Protein AF-X1V794-F1 (afdb_monomer_lite)

Radius of gyration: 17.63 Å; chains: 1; bounding box: 38×25×50 Å

Organism: NCBI:txid412755

Secondary structure (DSSP, 8-state):
--SSTTEEEEEEEEEEPPPS-GGG--EEEEEETTB-BTTB-SEEEEGGG-BTTB-EEEEEEESS-EEEEEE-SS--SS--EEEEEEEEE--HHHHHHHT--S-HHHHHHHHTT--

Sequence (115 aa):
PRKYPEQFVVLEKISCEHSAEVEHNVRFTIWRDEDGSPASPFITLHTHAMHLDYDIPCFIPAMREIGLRLEADTEQTNYCCRYTFTTYRMTNILRARWFGEGPAELIKKVKGGIA

Structure (mmCIF, N/CA/C/O backbone):
data_AF-X1V794-F1
#
_entry.id   AF-X1V794-F1
#
loop_
_atom_site.group_PDB
_atom_site.id
_atom_site.type_symbol
_atom_site.label_atom_id
_atom_site.label_alt_id
_atom_site.label_comp_id
_atom_site.label_asym_id
_atom_site.label_entity_id
_atom_site.label_seq_id
_atom_site.pdbx_PDB_ins_code
_atom_site.Cartn_x
_atom_site.Cartn_y
_atom_site.Cartn_z
_atom_site.occupancy
_atom_site.B_iso_or_equiv
_atom_site.auth_seq_id
_atom_site.auth_comp_id
_atom_site.auth_asym_id
_atom_site.auth_atom_id
_atom_site.pdbx_PDB_model_num
ATOM 1 N N . PRO A 1 1 ? -12.247 10.070 -3.148 1.00 52.19 1 PRO A N 1
ATOM 2 C CA . PRO A 1 1 ? -12.480 11.046 -2.051 1.00 52.19 1 PRO A CA 1
ATOM 3 C C . PRO A 1 1 ? -13.000 10.343 -0.787 1.00 52.19 1 PRO A C 1
ATOM 5 O O . PRO A 1 1 ? -13.816 9.433 -0.914 1.00 52.19 1 PRO A O 1
ATOM 8 N N . ARG A 1 2 ? -12.526 10.730 0.409 1.00 58.44 2 ARG A N 1
ATOM 9 C CA . ARG A 1 2 ? -13.035 10.174 1.676 1.00 58.44 2 ARG A CA 1
ATOM 10 C C . ARG A 1 2 ? -14.485 10.597 1.872 1.00 58.44 2 ARG A C 1
ATOM 12 O O . ARG A 1 2 ? -14.801 11.778 1.779 1.00 58.44 2 ARG A O 1
ATOM 19 N N . LYS A 1 3 ? -15.355 9.624 2.121 1.00 61.75 3 LYS A N 1
ATOM 20 C CA . LYS A 1 3 ? -16.793 9.823 2.315 1.00 61.75 3 LYS A CA 1
ATOM 21 C C . LYS A 1 3 ? -17.149 10.039 3.789 1.00 61.75 3 LYS A C 1
ATOM 23 O O . LYS A 1 3 ? -18.163 10.666 4.070 1.00 61.75 3 LYS A O 1
ATOM 28 N N . TYR A 1 4 ? -16.316 9.556 4.717 1.00 67.19 4 TYR A N 1
ATOM 29 C CA . TYR A 1 4 ? -16.513 9.713 6.161 1.00 67.19 4 TYR A CA 1
ATOM 30 C C . TYR A 1 4 ? -15.193 10.054 6.878 1.00 67.19 4 TYR A C 1
ATOM 32 O O . TYR A 1 4 ? -14.136 9.624 6.411 1.00 67.19 4 TYR A O 1
ATOM 40 N N . PRO A 1 5 ? -15.236 10.769 8.023 1.00 69.94 5 PRO A N 1
ATOM 41 C CA . PRO A 1 5 ? -14.046 11.066 8.834 1.00 69.94 5 PRO A CA 1
ATOM 42 C C . PRO A 1 5 ? -13.335 9.801 9.332 1.00 69.94 5 PRO A C 1
ATOM 44 O O . PRO A 1 5 ? -12.117 9.760 9.444 1.00 69.94 5 PRO A O 1
ATOM 47 N N . GLU A 1 6 ? -14.106 8.742 9.581 1.00 81.69 6 GLU A N 1
ATOM 48 C CA . GLU A 1 6 ? -13.639 7.445 10.073 1.00 81.69 6 GLU A CA 1
ATOM 49 C C . GLU A 1 6 ? -13.197 6.518 8.929 1.00 81.69 6 GLU A C 1
ATOM 51 O O . GLU A 1 6 ? -13.575 5.348 8.899 1.00 81.69 6 GLU A O 1
ATOM 56 N N . GLN A 1 7 ? -12.463 7.019 7.936 1.00 90.06 7 GLN A N 1
ATOM 57 C CA . GLN A 1 7 ? -11.958 6.198 6.831 1.00 90.06 7 GLN A CA 1
ATOM 58 C C . GLN A 1 7 ? -10.445 6.280 6.701 1.00 90.06 7 GLN A C 1
ATOM 60 O O . GLN A 1 7 ? -9.844 7.336 6.892 1.00 90.06 7 GLN A O 1
ATOM 65 N N . PHE A 1 8 ? -9.861 5.156 6.305 1.00 91.31 8 PHE A N 1
ATOM 66 C CA . PHE A 1 8 ? -8.445 5.020 5.994 1.00 91.31 8 PHE A CA 1
ATOM 67 C C . PHE A 1 8 ? -8.287 4.345 4.630 1.00 91.31 8 PHE A C 1
ATOM 69 O O . PHE A 1 8 ? -9.210 3.691 4.133 1.00 91.31 8 PHE A O 1
ATOM 76 N N . VAL A 1 9 ? -7.141 4.559 3.994 1.00 93.31 9 VAL A N 1
ATOM 77 C CA . VAL A 1 9 ? -6.812 3.949 2.702 1.00 93.31 9 VAL A CA 1
ATOM 78 C C . VAL A 1 9 ? -5.906 2.749 2.934 1.00 93.31 9 VAL A C 1
ATOM 80 O O . VAL A 1 9 ? -5.103 2.748 3.862 1.00 93.31 9 VAL A O 1
ATOM 83 N N . VAL A 1 10 ? -6.050 1.720 2.110 1.00 95.38 10 VAL A N 1
ATOM 84 C CA . VAL A 1 10 ? -5.188 0.540 2.124 1.00 95.38 10 VAL A CA 1
ATOM 85 C C . VAL A 1 10 ? -4.673 0.310 0.716 1.00 95.38 10 VAL A C 1
ATOM 87 O O . VAL A 1 10 ? -5.473 0.252 -0.219 1.00 95.38 10 VAL A O 1
ATOM 90 N N . LEU A 1 11 ? -3.355 0.174 0.570 1.00 96.62 11 LEU A N 1
ATOM 91 C CA . LEU A 1 11 ? -2.769 -0.458 -0.608 1.00 96.62 11 LEU A CA 1
ATOM 92 C C . LEU A 1 11 ? -2.940 -1.968 -0.446 1.00 96.62 11 LEU A C 1
ATOM 94 O O . LEU A 1 11 ? -2.413 -2.557 0.501 1.00 96.62 11 LEU A O 1
ATOM 98 N N . GLU A 1 12 ? -3.719 -2.556 -1.346 1.00 96.75 12 GLU A N 1
ATOM 99 C CA . GLU A 1 12 ? -4.112 -3.965 -1.276 1.00 96.75 12 GLU A CA 1
ATOM 100 C C . GLU A 1 12 ? -3.302 -4.854 -2.198 1.00 96.75 12 GLU A C 1
ATOM 102 O O . GLU A 1 12 ? -3.170 -6.055 -1.964 1.00 96.75 12 GLU A O 1
ATOM 107 N N . LYS A 1 13 ? -2.852 -4.280 -3.311 1.00 95.75 13 LYS A N 1
ATOM 108 C CA . LYS A 1 13 ? -2.199 -5.019 -4.378 1.00 95.75 13 LYS A CA 1
ATOM 109 C C . LYS A 1 13 ? -1.216 -4.142 -5.112 1.00 95.75 13 LYS A C 1
ATOM 111 O O . LYS A 1 13 ? -1.501 -2.967 -5.359 1.00 95.75 13 LYS A O 1
ATOM 116 N N . ILE A 1 14 ? -0.116 -4.757 -5.518 1.00 94.88 14 ILE A N 1
ATOM 117 C CA . ILE A 1 14 ? 0.879 -4.151 -6.388 1.00 94.88 14 ILE A CA 1
ATOM 118 C C . ILE A 1 14 ? 1.452 -5.186 -7.359 1.00 94.88 14 ILE A C 1
ATOM 120 O O . ILE A 1 14 ? 1.760 -6.312 -6.976 1.00 94.88 14 ILE A O 1
ATOM 124 N N . SER A 1 15 ? 1.620 -4.795 -8.614 1.00 94.44 15 SER A N 1
ATOM 125 C CA . SER A 1 15 ? 2.393 -5.523 -9.616 1.00 94.44 15 SER A CA 1
ATOM 126 C C . SER A 1 15 ? 3.129 -4.532 -10.510 1.00 94.44 15 SER A C 1
ATOM 128 O O . SER A 1 15 ? 2.668 -3.416 -10.759 1.00 94.44 15 SER A O 1
ATOM 130 N N . CYS A 1 16 ? 4.301 -4.933 -10.978 1.00 92.56 16 CYS A N 1
ATOM 131 C CA . CYS A 1 16 ? 5.125 -4.148 -11.883 1.00 92.56 16 CYS A CA 1
ATOM 132 C C . CYS A 1 16 ? 5.601 -5.058 -13.008 1.00 92.56 16 CYS A C 1
ATOM 134 O O . CYS A 1 16 ? 5.681 -6.277 -12.826 1.00 92.56 16 CYS A O 1
ATOM 136 N N . GLU A 1 17 ? 5.899 -4.470 -14.161 1.00 89.56 17 GLU A N 1
ATOM 137 C CA . GLU A 1 17 ? 6.544 -5.203 -15.239 1.00 89.56 17 GLU A CA 1
ATOM 138 C C . GLU A 1 17 ? 7.877 -5.782 -14.789 1.00 89.56 17 GLU A C 1
ATOM 140 O O . GLU A 1 17 ? 8.654 -5.174 -14.048 1.00 89.56 17 GLU A O 1
ATOM 145 N N . HIS A 1 18 ? 8.148 -6.986 -15.266 1.00 81.38 18 HIS A N 1
ATOM 146 C CA . HIS A 1 18 ? 9.461 -7.562 -15.109 1.00 81.38 18 HIS A CA 1
ATOM 147 C C . HIS A 1 18 ? 10.419 -6.844 -16.063 1.00 81.38 18 HIS A C 1
ATOM 149 O O . HIS A 1 18 ? 10.221 -6.869 -17.278 1.00 81.38 18 HIS A O 1
ATOM 155 N N . SER A 1 19 ? 11.461 -6.212 -15.524 1.00 70.44 19 SER A N 1
ATOM 156 C CA . SER A 1 19 ? 12.588 -5.785 -16.355 1.00 70.44 19 SER A CA 1
ATOM 157 C C . SER A 1 19 ? 13.319 -7.030 -16.844 1.00 70.44 19 SER A C 1
ATOM 159 O O . SER A 1 19 ? 13.771 -7.821 -16.019 1.00 70.44 19 SER A O 1
ATOM 161 N N . ALA A 1 20 ? 13.471 -7.180 -18.162 1.00 66.19 20 ALA A N 1
ATOM 162 C CA . ALA A 1 20 ? 14.221 -8.287 -18.761 1.00 66.19 20 ALA A CA 1
ATOM 163 C C . ALA A 1 20 ? 15.696 -8.322 -18.314 1.00 66.19 20 ALA A C 1
ATOM 165 O O . ALA A 1 20 ? 16.335 -9.371 -18.366 1.00 66.19 20 ALA A O 1
ATOM 166 N N . GLU A 1 21 ? 16.227 -7.187 -17.851 1.00 70.38 21 GLU A N 1
ATOM 167 C CA . GLU A 1 21 ? 17.600 -7.054 -17.379 1.00 70.38 21 GLU A CA 1
ATOM 168 C C . GLU A 1 21 ? 17.624 -6.647 -15.901 1.00 70.38 21 GLU A C 1
ATOM 170 O O . GLU A 1 21 ? 17.043 -5.635 -15.496 1.00 70.38 21 GLU A O 1
ATOM 175 N N . VAL A 1 22 ? 18.322 -7.439 -15.079 1.00 67.06 22 VAL A N 1
ATOM 176 C CA . VAL A 1 22 ? 18.531 -7.168 -13.642 1.00 67.06 22 VAL A CA 1
ATOM 177 C C . VAL A 1 22 ? 19.258 -5.834 -13.433 1.00 67.06 22 VAL A C 1
ATOM 179 O O . VAL A 1 22 ? 19.014 -5.142 -12.444 1.00 67.06 22 VAL A O 1
ATOM 182 N N . GLU A 1 23 ? 20.129 -5.463 -14.374 1.00 71.81 23 GLU A N 1
ATOM 183 C CA . GLU A 1 23 ? 20.994 -4.281 -14.311 1.00 71.81 23 GLU A CA 1
ATOM 184 C C . GLU A 1 23 ? 20.216 -2.958 -14.298 1.00 71.81 23 GLU A C 1
ATOM 186 O O . GLU A 1 23 ? 20.671 -1.990 -13.696 1.00 71.81 23 GLU A O 1
ATOM 191 N N . HIS A 1 24 ? 18.995 -2.923 -14.842 1.00 76.75 24 HIS A N 1
ATOM 192 C CA . HIS A 1 24 ? 18.154 -1.722 -14.794 1.00 76.75 24 HIS A CA 1
ATOM 193 C C . HIS A 1 24 ? 17.730 -1.329 -13.371 1.00 76.75 24 HIS A C 1
ATOM 195 O O . HIS A 1 24 ? 17.338 -0.181 -13.141 1.00 76.75 24 HIS A O 1
ATOM 201 N N . ASN A 1 25 ? 17.801 -2.282 -12.427 1.00 84.19 25 ASN A N 1
ATOM 202 C CA . ASN A 1 25 ? 17.596 -2.081 -10.993 1.00 84.19 25 ASN A CA 1
ATOM 203 C C . ASN A 1 25 ? 16.357 -1.215 -10.683 1.00 84.19 25 ASN A C 1
ATOM 205 O O . ASN A 1 25 ? 16.395 -0.253 -9.914 1.00 84.19 25 ASN A O 1
ATOM 209 N N . VAL A 1 26 ? 15.235 -1.580 -11.303 1.00 89.50 26 VAL A N 1
ATOM 210 C CA . VAL A 1 26 ? 13.966 -0.877 -11.125 1.00 89.50 26 VAL A CA 1
ATOM 211 C C . VAL A 1 26 ? 13.392 -1.189 -9.738 1.00 89.50 26 VAL A C 1
ATOM 213 O O . VAL A 1 26 ? 13.185 -2.355 -9.369 1.00 89.50 26 VAL A O 1
ATOM 216 N N . ARG A 1 27 ? 13.121 -0.141 -8.962 1.00 91.12 27 ARG A N 1
ATOM 217 C CA . ARG A 1 27 ? 12.679 -0.193 -7.566 1.00 91.12 27 ARG A CA 1
ATOM 218 C C . ARG A 1 27 ? 11.327 0.474 -7.410 1.00 91.12 27 ARG A C 1
ATOM 220 O O . ARG A 1 27 ? 11.102 1.578 -7.898 1.00 91.12 27 ARG A O 1
ATOM 227 N N . PHE A 1 28 ? 10.456 -0.183 -6.659 1.00 92.19 28 PHE A N 1
ATOM 228 C CA . PHE A 1 28 ? 9.180 0.364 -6.243 1.00 92.19 28 PHE A CA 1
ATOM 229 C C . PHE A 1 28 ? 9.222 0.681 -4.751 1.00 92.19 28 PHE A C 1
ATOM 231 O O . PHE A 1 28 ? 9.335 -0.219 -3.919 1.00 92.19 28 PHE A O 1
ATOM 238 N N . THR A 1 29 ? 9.139 1.956 -4.399 1.00 95.00 29 THR A N 1
ATOM 239 C CA . THR A 1 29 ? 9.184 2.427 -3.016 1.00 95.00 29 THR A CA 1
ATOM 240 C C . THR A 1 29 ? 7.808 2.887 -2.555 1.00 95.00 29 THR A C 1
ATOM 242 O O . THR A 1 29 ? 7.030 3.486 -3.303 1.00 95.00 29 THR A O 1
ATOM 245 N N . ILE A 1 30 ? 7.491 2.562 -1.304 1.00 96.00 30 ILE A N 1
ATOM 246 C CA . ILE A 1 30 ? 6.216 2.881 -0.665 1.00 96.00 30 ILE A CA 1
ATOM 247 C C . ILE A 1 30 ? 6.519 3.573 0.660 1.00 96.00 30 ILE A C 1
ATOM 249 O O . ILE A 1 30 ? 7.363 3.117 1.434 1.00 96.00 30 ILE A O 1
ATOM 253 N N . TRP A 1 31 ? 5.805 4.658 0.935 1.00 96.38 31 TRP A N 1
ATOM 254 C CA . TRP A 1 31 ? 5.750 5.302 2.246 1.00 96.38 31 TRP A CA 1
ATOM 255 C C . TRP A 1 31 ? 4.298 5.620 2.589 1.00 96.38 31 TRP A C 1
ATOM 257 O O . TRP A 1 31 ? 3.424 5.630 1.715 1.00 96.38 31 TRP A O 1
ATOM 267 N N . ARG A 1 32 ? 4.017 5.848 3.868 1.00 94.56 32 ARG A N 1
ATOM 268 C CA . ARG A 1 32 ? 2.663 6.158 4.328 1.00 94.56 32 ARG A CA 1
ATOM 269 C C . ARG A 1 32 ? 2.703 7.128 5.490 1.00 94.56 32 ARG A C 1
ATOM 271 O O . ARG A 1 32 ? 3.542 6.979 6.364 1.00 94.56 32 ARG A O 1
ATOM 278 N N . ASP A 1 33 ? 1.752 8.049 5.546 1.00 92.38 33 ASP A N 1
ATOM 279 C CA . ASP A 1 33 ? 1.613 9.000 6.653 1.00 92.38 33 ASP A CA 1
ATOM 280 C C . ASP A 1 33 ? 2.968 9.608 7.095 1.00 92.38 33 ASP A C 1
ATOM 282 O O . ASP A 1 33 ? 3.636 10.259 6.299 1.00 92.38 33 ASP A O 1
ATOM 286 N N . GLU A 1 34 ? 3.374 9.383 8.349 1.00 91.69 34 GLU A N 1
ATOM 287 C CA . GLU A 1 34 ? 4.678 9.775 8.917 1.00 91.69 34 GLU A CA 1
ATOM 288 C C . GLU A 1 34 ? 5.677 8.594 8.979 1.00 91.69 34 GLU A C 1
ATOM 290 O O . GLU A 1 34 ? 6.793 8.729 9.477 1.00 91.69 34 GLU A O 1
ATOM 295 N N . ASP A 1 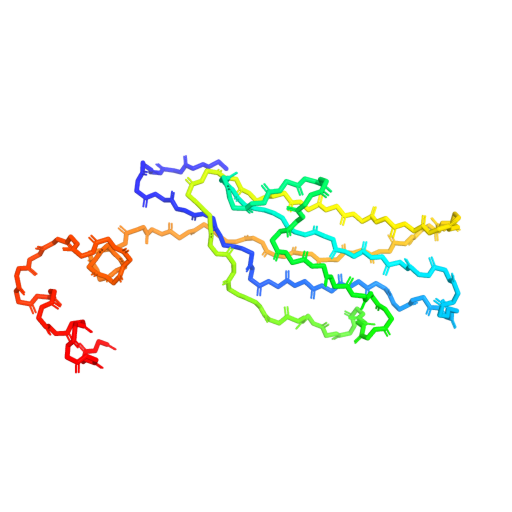35 ? 5.274 7.424 8.480 1.00 90.50 35 ASP A N 1
ATOM 296 C CA . ASP A 1 35 ? 6.047 6.183 8.426 1.00 90.50 35 ASP A CA 1
ATOM 297 C C . ASP A 1 35 ? 6.800 6.111 7.087 1.00 90.50 35 ASP A C 1
ATOM 299 O O . ASP A 1 35 ? 6.337 5.568 6.074 1.00 90.50 35 ASP A O 1
ATOM 303 N N . GLY A 1 36 ? 7.973 6.741 7.096 1.00 91.81 36 GLY A N 1
ATOM 304 C CA . GLY A 1 36 ? 8.875 6.842 5.958 1.00 91.81 36 GLY A CA 1
ATOM 305 C C . GLY A 1 36 ? 8.668 8.092 5.102 1.00 91.81 36 GLY A C 1
ATOM 306 O O . GLY A 1 36 ? 7.785 8.917 5.312 1.00 91.81 36 GLY A O 1
ATOM 307 N N . SER A 1 37 ? 9.540 8.249 4.114 1.00 91.94 37 SER A N 1
ATOM 308 C CA . SER A 1 37 ? 9.525 9.336 3.133 1.00 91.94 37 SER A CA 1
ATOM 309 C C . SER A 1 37 ? 10.103 8.836 1.808 1.00 91.94 37 SER A C 1
ATOM 311 O O . SER A 1 37 ? 10.715 7.768 1.789 1.00 91.94 37 SER A O 1
ATOM 313 N N . PRO A 1 38 ? 10.021 9.601 0.707 1.00 85.12 38 PRO A N 1
ATOM 314 C CA . PRO A 1 38 ? 10.692 9.214 -0.532 1.00 85.12 38 PRO A CA 1
ATOM 315 C C . PRO A 1 38 ? 12.204 8.965 -0.378 1.00 85.12 38 PRO A C 1
ATOM 317 O O . PRO A 1 38 ? 12.759 8.154 -1.106 1.00 85.12 38 PRO A O 1
ATOM 320 N N . ALA A 1 39 ? 12.870 9.639 0.569 1.00 88.25 39 ALA A N 1
ATOM 321 C CA . ALA A 1 39 ? 14.301 9.460 0.836 1.00 88.25 39 ALA A CA 1
ATOM 322 C C . ALA A 1 39 ? 14.611 8.302 1.805 1.00 88.25 39 ALA A C 1
ATOM 324 O O . ALA A 1 39 ? 15.737 7.818 1.850 1.00 88.25 39 ALA A O 1
ATOM 325 N N . SER A 1 40 ? 13.628 7.874 2.597 1.00 91.69 40 SER A N 1
ATOM 326 C CA . SER A 1 40 ? 13.743 6.794 3.581 1.00 91.69 40 SER A CA 1
ATOM 327 C C . SER A 1 40 ? 12.407 6.049 3.631 1.00 91.69 40 SER A C 1
ATOM 329 O O . SER A 1 40 ? 11.599 6.318 4.525 1.00 91.69 40 SER A O 1
ATOM 331 N N . PRO A 1 41 ? 12.111 5.206 2.628 1.00 93.75 41 PRO A N 1
ATOM 332 C CA . PRO A 1 41 ? 10.785 4.627 2.446 1.00 93.75 41 PRO A CA 1
ATOM 333 C C . PRO A 1 41 ? 10.464 3.584 3.518 1.00 93.75 41 PRO A C 1
ATOM 335 O O . PRO A 1 41 ? 11.362 2.975 4.097 1.00 93.75 41 PRO A O 1
ATOM 338 N N . PHE A 1 42 ? 9.171 3.349 3.745 1.00 94.12 42 PHE A N 1
ATOM 339 C CA . PHE A 1 42 ? 8.692 2.277 4.621 1.00 94.12 42 PHE A CA 1
ATOM 340 C C . PHE A 1 42 ? 9.087 0.901 4.074 1.00 94.12 42 PHE A C 1
ATOM 342 O O . PHE A 1 42 ? 9.535 0.026 4.812 1.00 94.12 42 PHE A O 1
ATOM 349 N N . ILE A 1 43 ? 8.936 0.714 2.761 1.00 93.88 43 ILE A N 1
ATOM 350 C CA . ILE A 1 43 ? 9.342 -0.507 2.069 1.00 93.88 43 ILE A CA 1
ATOM 351 C C . ILE A 1 43 ? 9.840 -0.185 0.659 1.00 93.88 43 ILE A C 1
ATOM 353 O O . ILE A 1 43 ? 9.295 0.679 -0.032 1.00 93.88 43 ILE A O 1
ATOM 357 N N . THR A 1 44 ? 10.860 -0.926 0.235 1.00 93.12 44 THR A N 1
ATOM 358 C CA . THR A 1 44 ? 11.393 -0.922 -1.129 1.00 93.12 44 THR A CA 1
ATOM 359 C C . THR A 1 44 ? 11.279 -2.328 -1.696 1.00 93.12 44 THR A C 1
ATOM 361 O O . THR A 1 44 ? 11.772 -3.282 -1.096 1.00 93.12 44 THR A O 1
ATOM 364 N N . LEU A 1 45 ? 10.639 -2.458 -2.854 1.00 90.25 45 LEU A N 1
ATOM 365 C CA . LEU A 1 45 ? 10.486 -3.708 -3.587 1.00 90.25 45 LEU A CA 1
ATOM 366 C C . LEU A 1 45 ? 11.335 -3.658 -4.857 1.00 90.25 45 LEU A C 1
ATOM 368 O O . LEU A 1 45 ? 11.240 -2.715 -5.642 1.00 90.25 45 LEU A O 1
ATOM 372 N N . HIS A 1 46 ? 12.150 -4.687 -5.077 1.00 88.75 46 HIS A N 1
ATOM 373 C CA . HIS A 1 46 ? 12.845 -4.866 -6.349 1.00 88.75 46 HIS A CA 1
ATOM 374 C C . HIS A 1 46 ? 11.894 -5.523 -7.347 1.00 88.75 46 HIS A C 1
ATOM 376 O O . HIS A 1 46 ? 11.434 -6.647 -7.137 1.00 88.75 46 HIS A O 1
ATOM 382 N N . THR A 1 47 ? 11.613 -4.824 -8.442 1.00 86.75 47 THR A N 1
ATOM 383 C CA . THR A 1 47 ? 10.588 -5.242 -9.413 1.00 86.75 47 THR A CA 1
ATOM 384 C C . THR A 1 47 ? 10.988 -6.467 -10.235 1.00 86.75 47 THR A C 1
ATOM 386 O O . THR A 1 47 ?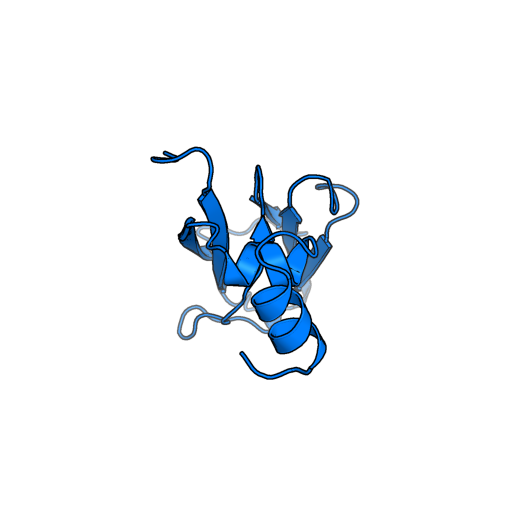 10.123 -7.124 -10.798 1.00 86.75 47 THR A O 1
ATOM 389 N N . HIS A 1 48 ? 12.269 -6.853 -10.242 1.00 81.81 48 HIS A N 1
ATOM 390 C CA . HIS A 1 48 ? 12.740 -8.064 -10.921 1.00 81.81 48 HIS A CA 1
ATOM 391 C C . HIS A 1 48 ? 12.008 -9.339 -10.455 1.00 81.81 48 HIS A C 1
ATOM 393 O O . HIS A 1 48 ? 11.814 -10.264 -11.234 1.00 81.81 48 HIS A O 1
ATOM 399 N N . ALA A 1 49 ? 11.561 -9.400 -9.197 1.00 77.75 49 ALA A N 1
ATOM 400 C CA . ALA A 1 49 ? 10.788 -10.538 -8.689 1.00 77.75 49 ALA A CA 1
ATOM 401 C C . ALA A 1 49 ? 9.271 -10.441 -8.974 1.00 77.75 49 ALA A C 1
ATOM 403 O O . ALA A 1 49 ? 8.507 -11.304 -8.544 1.00 77.75 49 ALA A O 1
ATOM 404 N N . MET A 1 50 ? 8.821 -9.384 -9.651 1.00 87.81 50 MET A N 1
ATOM 405 C CA . MET A 1 50 ? 7.413 -9.076 -9.908 1.00 87.81 50 MET A CA 1
ATOM 406 C C . MET A 1 50 ? 7.054 -9.367 -11.371 1.00 87.81 50 MET A C 1
ATOM 408 O O . MET A 1 50 ? 7.926 -9.442 -12.232 1.00 87.81 50 MET A O 1
ATOM 412 N N . HIS A 1 51 ? 5.762 -9.547 -11.647 1.00 87.88 51 HIS A N 1
ATOM 413 C CA . HIS A 1 51 ? 5.224 -9.695 -12.998 1.00 87.88 51 HIS A CA 1
ATOM 414 C C . HIS A 1 51 ? 3.785 -9.159 -13.039 1.00 87.88 51 HIS A C 1
ATOM 416 O O . HIS A 1 51 ? 3.125 -9.104 -12.003 1.00 87.88 51 HIS A O 1
ATOM 422 N N . LEU A 1 52 ? 3.268 -8.786 -14.214 1.00 91.88 52 LEU A N 1
ATOM 423 C CA . LEU A 1 52 ? 1.899 -8.256 -14.349 1.00 91.88 52 LEU A CA 1
ATOM 424 C C . LEU A 1 52 ? 0.794 -9.326 -14.343 1.00 91.88 52 LEU A C 1
ATOM 426 O O . LEU A 1 52 ? -0.385 -8.988 -14.174 1.00 91.88 52 LEU A O 1
ATOM 430 N N . ASP A 1 53 ? 1.170 -10.592 -14.528 1.00 91.75 53 ASP A N 1
ATOM 431 C CA . ASP A 1 53 ? 0.241 -11.734 -14.530 1.00 91.75 53 ASP A CA 1
ATOM 432 C C . ASP A 1 53 ? -0.357 -12.000 -13.147 1.00 91.75 53 ASP A C 1
ATOM 434 O O . ASP A 1 53 ? -1.432 -12.589 -13.029 1.00 91.75 53 ASP A O 1
ATOM 438 N N . TYR A 1 54 ? 0.336 -11.570 -12.093 1.00 89.00 54 TYR A N 1
ATOM 439 C CA . TYR A 1 54 ? -0.084 -11.761 -10.716 1.00 89.00 54 TYR A CA 1
ATOM 440 C C . TYR A 1 54 ? 0.164 -10.505 -9.895 1.00 89.00 54 TYR A C 1
ATOM 442 O O . TYR A 1 54 ? 1.252 -9.937 -9.866 1.00 89.00 54 TYR A O 1
ATOM 450 N N . ASP A 1 55 ? -0.867 -10.098 -9.167 1.00 92.38 55 ASP A N 1
ATOM 451 C CA . ASP A 1 55 ? -0.754 -9.011 -8.212 1.00 92.38 55 ASP A CA 1
ATOM 452 C C . ASP A 1 55 ? -0.221 -9.547 -6.882 1.00 92.38 55 ASP A C 1
ATOM 454 O O . ASP A 1 55 ? -0.777 -10.496 -6.325 1.00 92.38 55 ASP A O 1
ATOM 458 N N . ILE A 1 56 ? 0.819 -8.912 -6.338 1.00 91.56 56 ILE A N 1
ATOM 459 C CA . ILE A 1 56 ? 1.301 -9.205 -4.989 1.00 91.56 56 ILE A CA 1
ATOM 460 C C . ILE A 1 56 ? 0.275 -8.645 -4.002 1.00 91.56 56 ILE A C 1
ATOM 462 O O . ILE A 1 56 ? 0.086 -7.423 -3.965 1.00 91.56 56 ILE A O 1
ATOM 466 N N . PRO A 1 57 ? -0.398 -9.497 -3.206 1.00 94.00 57 PRO A N 1
ATOM 467 C CA . PRO A 1 57 ? -1.321 -9.023 -2.193 1.00 94.00 57 PRO A CA 1
ATOM 468 C C . PRO A 1 57 ? -0.540 -8.362 -1.059 1.00 94.00 57 PRO A C 1
ATOM 470 O O . PRO A 1 57 ? 0.462 -8.885 -0.570 1.00 94.00 57 PRO A O 1
ATOM 473 N N . CYS A 1 58 ? -1.026 -7.219 -0.607 1.00 91.94 58 CYS A N 1
ATOM 474 C CA . CYS A 1 58 ? -0.482 -6.487 0.517 1.00 91.94 58 CYS A CA 1
ATOM 475 C C . CYS A 1 58 ? -1.608 -5.915 1.383 1.00 91.94 58 CYS A C 1
ATOM 477 O O . CYS A 1 58 ? -2.783 -5.909 1.023 1.00 91.94 58 CYS A O 1
ATOM 479 N N . PHE A 1 59 ? -1.243 -5.484 2.585 1.00 92.56 59 PHE A N 1
ATOM 480 C CA . PHE A 1 59 ? -2.143 -4.758 3.469 1.00 92.56 59 PHE A CA 1
ATOM 481 C C . PHE A 1 59 ? -1.346 -3.632 4.115 1.00 92.56 59 PHE A C 1
ATOM 483 O O . PHE A 1 59 ? -0.838 -3.765 5.228 1.00 92.56 59 PHE A O 1
ATOM 490 N N . ILE A 1 60 ? -1.178 -2.536 3.373 1.00 94.25 60 ILE A N 1
ATOM 491 C CA . ILE A 1 60 ? -0.480 -1.343 3.864 1.00 94.25 60 ILE A CA 1
ATOM 492 C C . ILE A 1 60 ? -1.532 -0.260 4.128 1.00 94.25 60 ILE A C 1
ATOM 494 O O . ILE A 1 60 ? -1.934 0.438 3.194 1.00 94.25 60 ILE A O 1
ATOM 498 N N . PRO A 1 61 ? -2.042 -0.148 5.370 1.00 93.50 61 PRO A N 1
ATOM 499 C CA . PRO A 1 61 ? -3.015 0.871 5.740 1.00 93.50 61 PRO A CA 1
ATOM 500 C C . PRO A 1 61 ? -2.337 2.215 6.005 1.00 93.50 61 PRO A C 1
ATOM 502 O O . PRO A 1 61 ? -1.239 2.236 6.563 1.00 93.50 61 PRO A O 1
ATOM 505 N N . ALA A 1 62 ? -3.029 3.309 5.682 1.00 92.38 62 ALA A N 1
ATOM 506 C CA . ALA A 1 62 ? -2.639 4.674 6.015 1.00 92.38 62 ALA A CA 1
ATOM 507 C C . ALA A 1 62 ? -3.845 5.554 6.373 1.00 92.38 62 ALA A C 1
ATOM 509 O O . ALA A 1 62 ? -4.903 5.520 5.731 1.00 92.38 62 ALA A O 1
ATOM 510 N N . MET A 1 63 ? -3.669 6.375 7.401 1.00 89.31 63 MET A N 1
ATOM 511 C CA . MET A 1 63 ? -4.683 7.261 7.959 1.00 89.31 63 MET A CA 1
ATOM 512 C C . MET A 1 63 ? -4.807 8.575 7.208 1.00 89.31 63 MET A C 1
ATOM 514 O O . MET A 1 63 ? -5.842 9.226 7.323 1.00 89.31 63 MET A O 1
ATOM 518 N N . ARG A 1 64 ? -3.812 8.988 6.427 1.00 87.94 64 ARG A N 1
ATOM 519 C CA . ARG A 1 64 ? -3.753 10.254 5.681 1.00 87.94 64 ARG A CA 1
ATOM 520 C C . ARG A 1 64 ? -3.399 9.986 4.223 1.00 87.94 64 ARG A C 1
ATOM 522 O O . ARG A 1 64 ? -4.235 10.260 3.359 1.00 87.94 64 ARG A O 1
ATOM 529 N N . GLU A 1 65 ? -2.247 9.381 3.967 1.00 91.56 65 GLU A N 1
ATOM 530 C CA . GLU A 1 65 ? -1.713 9.215 2.616 1.00 91.56 65 GLU A CA 1
ATOM 531 C C . GLU A 1 65 ? -0.852 7.964 2.446 1.00 91.56 65 GLU A C 1
ATOM 533 O O . GLU A 1 65 ? -0.189 7.513 3.375 1.00 91.56 65 GLU A O 1
ATOM 538 N N . ILE A 1 66 ? -0.849 7.431 1.223 1.00 95.19 66 ILE A N 1
ATOM 539 C CA . ILE A 1 66 ? 0.129 6.445 0.761 1.00 95.19 66 ILE A CA 1
ATOM 540 C C . ILE A 1 66 ? 0.826 7.064 -0.434 1.00 95.19 66 ILE A C 1
ATOM 542 O O . ILE A 1 66 ? 0.170 7.475 -1.393 1.00 95.19 66 ILE A O 1
ATOM 546 N N . GLY A 1 67 ? 2.146 7.116 -0.368 1.00 95.12 67 GLY A N 1
ATOM 547 C CA . GLY A 1 67 ? 2.976 7.512 -1.481 1.00 95.12 67 GLY A CA 1
ATOM 548 C C . GLY A 1 67 ? 3.588 6.304 -2.165 1.00 95.12 67 GLY A C 1
ATOM 549 O O . GLY A 1 67 ? 4.011 5.345 -1.517 1.00 95.12 67 GLY A O 1
ATOM 550 N N . LEU A 1 68 ? 3.604 6.364 -3.492 1.00 95.38 68 LEU A N 1
ATOM 551 C CA . LEU A 1 68 ? 4.209 5.371 -4.361 1.00 95.38 68 LEU A CA 1
ATOM 552 C C . LEU A 1 68 ? 5.247 6.067 -5.232 1.00 95.38 68 LEU A C 1
ATOM 554 O O . LEU A 1 68 ? 4.999 7.163 -5.743 1.00 95.38 68 LEU A O 1
ATOM 558 N N . ARG A 1 69 ? 6.389 5.422 -5.434 1.00 93.94 69 ARG A N 1
ATOM 559 C CA . ARG A 1 69 ? 7.431 5.901 -6.336 1.00 93.94 69 ARG A CA 1
ATOM 560 C C . ARG A 1 69 ? 8.071 4.719 -7.036 1.00 93.94 69 ARG A C 1
ATOM 562 O O . ARG A 1 69 ? 8.337 3.686 -6.433 1.00 93.94 69 ARG A O 1
ATOM 569 N N . LEU A 1 70 ? 8.306 4.906 -8.323 1.00 91.56 70 LEU A N 1
ATOM 570 C CA . LEU A 1 70 ? 9.013 3.968 -9.168 1.00 91.56 70 LEU A CA 1
ATOM 571 C C . LEU A 1 70 ? 10.281 4.666 -9.656 1.00 91.56 70 LEU A C 1
ATOM 573 O O . LEU A 1 70 ? 10.205 5.772 -10.189 1.00 91.56 70 LEU A O 1
ATOM 577 N N . GLU A 1 71 ? 11.426 4.034 -9.440 1.00 91.50 71 GLU A N 1
ATOM 578 C CA . GLU A 1 71 ? 12.745 4.545 -9.814 1.00 91.50 71 GLU A CA 1
ATOM 579 C C . GLU A 1 71 ? 13.508 3.469 -10.581 1.00 91.50 71 GLU A C 1
ATOM 581 O O . GLU A 1 71 ? 13.353 2.279 -10.312 1.00 91.50 71 GLU A O 1
ATOM 586 N N . ALA A 1 72 ? 14.328 3.887 -11.537 1.00 90.75 72 ALA A N 1
ATOM 587 C CA . ALA A 1 72 ? 15.172 3.020 -12.344 1.00 90.75 72 ALA A CA 1
ATOM 588 C C . ALA A 1 72 ? 16.520 3.707 -12.566 1.00 90.75 72 ALA A C 1
ATOM 590 O O . ALA A 1 72 ? 16.571 4.934 -12.671 1.00 90.75 72 ALA A O 1
ATOM 591 N N . ASP A 1 73 ? 17.591 2.922 -12.668 1.00 90.12 73 ASP A N 1
ATOM 592 C CA . ASP A 1 73 ? 18.934 3.460 -12.931 1.00 90.12 73 ASP A CA 1
ATOM 593 C C . ASP A 1 73 ? 19.144 3.775 -14.427 1.00 90.12 73 ASP A C 1
ATOM 595 O O . ASP A 1 73 ? 20.093 4.455 -14.810 1.00 90.12 73 ASP A O 1
ATOM 599 N N . THR A 1 74 ? 18.238 3.297 -15.281 1.00 87.12 74 THR A N 1
ATOM 600 C CA . THR A 1 74 ? 18.227 3.478 -16.740 1.00 87.12 74 THR A CA 1
ATOM 601 C C . THR A 1 74 ? 16.816 3.789 -17.229 1.00 87.12 74 THR A C 1
ATOM 603 O O . THR A 1 74 ? 15.829 3.392 -16.606 1.00 87.12 74 THR A O 1
ATOM 606 N N . GLU A 1 75 ? 16.708 4.505 -18.351 1.00 87.62 75 GLU A N 1
ATOM 607 C CA . GLU A 1 75 ? 15.419 4.878 -18.939 1.00 87.62 75 GLU A CA 1
ATOM 608 C C . GLU A 1 75 ? 14.586 3.636 -19.287 1.00 87.62 75 GLU A C 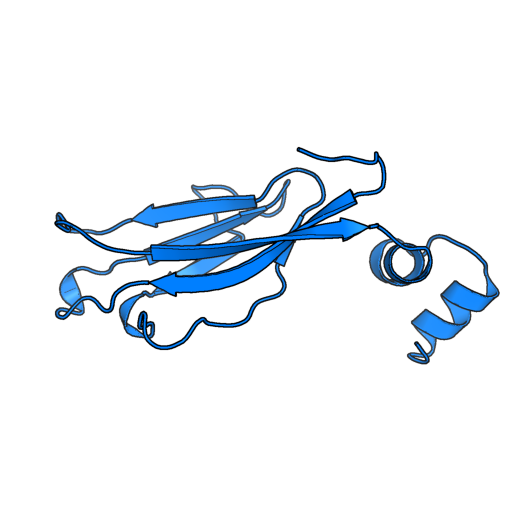1
ATOM 610 O O . GLU A 1 75 ? 15.041 2.748 -20.003 1.00 87.62 75 GLU A O 1
ATOM 615 N N . GLN A 1 76 ? 13.348 3.590 -18.792 1.00 85.81 76 GLN A N 1
ATOM 616 C CA . GLN A 1 76 ? 12.392 2.529 -19.095 1.00 85.81 76 GLN A CA 1
ATOM 617 C C . GLN A 1 76 ? 11.267 3.102 -19.959 1.00 85.81 76 GLN A C 1
ATOM 619 O O . GLN A 1 76 ? 10.542 4.005 -19.539 1.00 85.81 76 GLN A O 1
ATOM 624 N N . THR A 1 77 ? 11.104 2.577 -21.172 1.00 85.38 77 THR A N 1
ATOM 625 C CA . THR A 1 77 ? 10.048 3.019 -22.092 1.00 85.38 77 THR A CA 1
ATOM 626 C C . THR A 1 77 ? 8.801 2.159 -21.910 1.00 85.38 77 THR A C 1
ATOM 628 O O . THR A 1 77 ? 8.891 0.938 -21.956 1.00 85.38 77 THR A O 1
ATOM 631 N N . ASN A 1 78 ? 7.633 2.791 -21.750 1.00 86.00 78 ASN A N 1
ATOM 632 C CA . ASN A 1 78 ? 6.333 2.124 -21.569 1.00 86.00 78 ASN A CA 1
ATOM 633 C C . ASN A 1 78 ? 6.248 1.170 -20.362 1.00 86.00 78 ASN A C 1
ATOM 635 O O . ASN A 1 78 ? 5.429 0.257 -20.374 1.00 86.00 78 ASN A O 1
ATOM 639 N N . TYR A 1 79 ? 7.049 1.400 -19.318 1.00 87.75 79 TYR A N 1
ATOM 640 C CA . TYR A 1 79 ? 7.049 0.540 -18.138 1.00 87.75 79 TYR A CA 1
ATOM 641 C C . TYR A 1 79 ? 5.717 0.605 -17.384 1.00 87.75 79 TYR A C 1
ATOM 643 O O . TYR A 1 79 ? 5.299 1.675 -16.925 1.00 87.75 79 TYR A O 1
ATOM 651 N N . CYS A 1 80 ? 5.064 -0.541 -17.213 1.00 91.25 80 CYS A N 1
ATOM 652 C CA . CYS A 1 80 ? 3.761 -0.611 -16.561 1.00 91.25 80 CYS A CA 1
ATOM 653 C C . CYS A 1 80 ? 3.847 -1.008 -15.083 1.00 91.25 80 CYS A C 1
ATOM 655 O O . CYS A 1 80 ? 4.557 -1.922 -14.663 1.00 91.25 80 CYS A O 1
ATOM 657 N N . CYS A 1 81 ? 3.007 -0.353 -14.284 1.00 92.12 81 CYS A N 1
ATOM 658 C CA . CYS A 1 81 ? 2.739 -0.710 -12.900 1.00 92.12 81 CYS A CA 1
ATOM 659 C C . CYS A 1 81 ? 1.230 -0.710 -12.659 1.00 92.12 81 CYS A C 1
ATOM 661 O O . CYS A 1 81 ? 0.520 0.197 -13.097 1.00 92.12 81 CYS A O 1
ATOM 663 N N . ARG A 1 82 ? 0.745 -1.693 -11.899 1.00 94.25 82 ARG A N 1
ATOM 664 C CA . ARG A 1 82 ? -0.634 -1.766 -11.421 1.00 94.25 82 ARG A CA 1
ATOM 665 C C . ARG A 1 82 ? -0.642 -1.742 -9.900 1.00 94.25 82 ARG A C 1
ATOM 667 O O . ARG A 1 82 ? 0.124 -2.433 -9.238 1.00 94.25 82 ARG A O 1
ATOM 674 N N . TYR A 1 83 ? -1.539 -0.947 -9.344 1.00 94.56 83 TYR A N 1
ATOM 675 C CA . TYR A 1 83 ? -1.762 -0.867 -7.909 1.00 94.56 83 TYR A CA 1
ATOM 676 C C . TYR A 1 83 ? -3.258 -0.779 -7.632 1.00 94.56 83 TYR A C 1
ATOM 678 O O . TYR A 1 83 ? -4.020 -0.234 -8.432 1.00 94.56 83 TYR A O 1
ATOM 686 N N . THR A 1 84 ? -3.688 -1.327 -6.498 1.00 96.06 84 THR A N 1
ATOM 687 C CA . THR A 1 84 ? -5.083 -1.241 -6.050 1.00 96.06 84 THR A CA 1
ATOM 688 C C . THR A 1 84 ? -5.147 -0.600 -4.679 1.00 96.06 84 THR A C 1
ATOM 690 O O . THR A 1 84 ? -4.529 -1.081 -3.728 1.00 96.06 84 THR A O 1
ATOM 693 N N . PHE A 1 85 ? -5.940 0.465 -4.588 1.00 95.00 85 PHE A N 1
ATOM 694 C CA . PHE A 1 85 ? -6.273 1.118 -3.334 1.00 95.00 85 PHE A CA 1
ATOM 695 C C . PHE A 1 85 ? -7.745 0.933 -3.015 1.00 95.00 85 PHE A C 1
ATOM 697 O O . PHE A 1 85 ? -8.604 1.209 -3.853 1.00 95.00 85 PHE A O 1
ATOM 704 N N . THR A 1 86 ? -8.024 0.590 -1.764 1.00 93.12 86 THR A N 1
ATOM 705 C CA . THR A 1 86 ? -9.390 0.524 -1.249 1.00 93.12 86 THR A CA 1
ATOM 706 C C . THR A 1 86 ? -9.522 1.408 -0.018 1.00 93.12 86 THR A C 1
ATOM 708 O O . THR A 1 86 ? -8.600 1.551 0.786 1.00 93.12 86 THR A O 1
ATOM 711 N N . THR A 1 87 ? -10.682 2.051 0.114 1.00 91.69 87 THR A N 1
ATOM 712 C CA . THR A 1 87 ? -11.011 2.843 1.302 1.00 91.69 87 THR A CA 1
ATOM 713 C C . THR A 1 87 ? -11.857 2.015 2.249 1.00 91.69 87 THR A C 1
ATOM 715 O O . THR A 1 87 ? -12.914 1.505 1.884 1.00 91.69 87 THR A O 1
ATOM 718 N N . TYR A 1 88 ? -11.388 1.907 3.483 1.00 89.56 88 TYR A N 1
ATOM 719 C CA . TYR A 1 88 ? -12.021 1.124 4.528 1.00 89.56 88 TYR A CA 1
ATOM 720 C C . TYR A 1 88 ? -12.609 2.038 5.588 1.00 89.56 88 TYR A C 1
ATOM 722 O O . TYR A 1 88 ? -12.084 3.116 5.874 1.00 89.56 88 TYR A O 1
ATOM 730 N N . ARG A 1 89 ? -13.715 1.599 6.193 1.00 89.19 89 ARG A N 1
ATOM 731 C CA . ARG A 1 89 ? -14.247 2.246 7.389 1.00 89.19 89 ARG A CA 1
ATOM 732 C C . ARG A 1 89 ? -13.465 1.765 8.606 1.00 89.19 89 ARG A C 1
ATOM 734 O O . ARG A 1 89 ? -13.300 0.567 8.817 1.00 89.19 89 ARG A O 1
ATOM 741 N N . MET A 1 90 ? -13.050 2.710 9.431 1.00 88.44 90 MET A N 1
ATOM 742 C CA . MET A 1 90 ? -12.471 2.486 10.742 1.00 88.44 90 MET A CA 1
ATOM 743 C C . MET A 1 90 ? -13.562 1.989 11.698 1.00 88.44 90 MET A C 1
ATOM 745 O O . MET A 1 90 ? -14.303 2.765 12.295 1.00 88.44 90 MET A O 1
ATOM 749 N N . THR 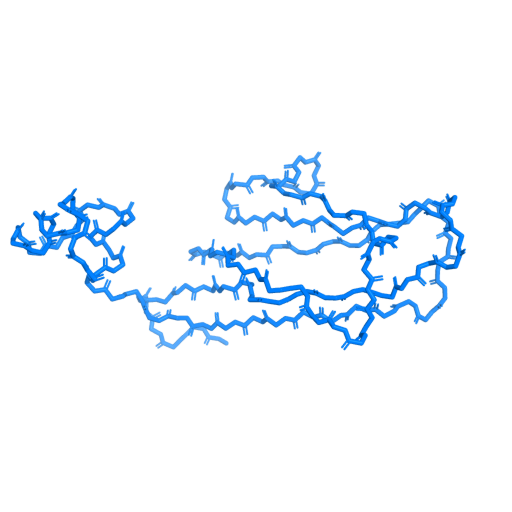A 1 91 ? -13.714 0.671 11.793 1.00 87.44 91 THR A N 1
ATOM 750 C CA . THR A 1 91 ? -14.703 0.029 12.666 1.00 87.44 91 THR A CA 1
ATOM 751 C C . THR A 1 91 ? -14.218 -0.020 14.115 1.00 87.44 91 THR A C 1
ATOM 753 O O . THR A 1 91 ? -13.021 0.049 14.385 1.00 87.44 91 THR A O 1
ATOM 756 N N . ASN A 1 92 ? -15.136 -0.225 15.066 1.00 84.06 92 ASN A N 1
ATOM 757 C CA . ASN A 1 92 ? -14.785 -0.357 16.487 1.00 84.06 92 ASN A CA 1
ATOM 758 C C . ASN A 1 92 ? -13.757 -1.470 16.748 1.00 84.06 92 ASN A C 1
ATOM 760 O O . ASN A 1 92 ? -12.914 -1.321 17.626 1.00 84.06 92 ASN A O 1
ATOM 764 N N . ILE A 1 93 ? -13.792 -2.566 15.980 1.00 86.75 93 ILE A N 1
ATOM 765 C CA . ILE A 1 93 ? -12.824 -3.664 16.120 1.00 86.75 93 ILE A CA 1
ATOM 766 C C . ILE A 1 93 ? -11.421 -3.267 15.644 1.00 86.75 93 ILE A C 1
ATOM 768 O O . ILE A 1 93 ? -10.440 -3.618 16.295 1.00 86.75 93 ILE A O 1
ATOM 772 N N . LEU A 1 94 ? -11.314 -2.483 14.566 1.00 87.19 94 LEU A N 1
ATOM 773 C CA . LEU A 1 94 ? -10.033 -1.962 14.086 1.00 87.19 94 LEU A CA 1
ATOM 774 C C . LEU A 1 94 ? -9.475 -0.898 15.036 1.00 87.19 94 LEU A C 1
ATOM 776 O O . LEU A 1 94 ? -8.290 -0.936 15.355 1.00 87.19 94 LEU A O 1
ATOM 780 N N . ARG A 1 95 ? -10.333 -0.024 15.581 1.00 85.81 95 ARG A N 1
ATOM 781 C CA . ARG A 1 95 ? -9.943 0.951 16.617 1.00 85.81 95 ARG A CA 1
ATOM 782 C C . ARG A 1 95 ? -9.426 0.266 17.879 1.00 85.81 95 ARG A C 1
ATOM 784 O O . ARG A 1 95 ? -8.376 0.645 18.393 1.00 85.81 95 ARG A O 1
ATOM 791 N N . ALA A 1 96 ? -10.107 -0.789 18.325 1.00 89.25 96 ALA A N 1
ATOM 792 C CA . ALA A 1 96 ? -9.668 -1.588 19.465 1.00 89.25 96 ALA A CA 1
ATOM 793 C C . ALA A 1 96 ? -8.329 -2.290 19.199 1.00 89.25 96 ALA A C 1
ATOM 795 O O . ALA A 1 96 ? -7.507 -2.392 20.105 1.00 89.25 96 ALA A O 1
ATOM 796 N N . ARG A 1 97 ? -8.088 -2.747 17.963 1.00 84.75 97 ARG A N 1
ATOM 797 C CA . ARG A 1 97 ? -6.856 -3.449 17.581 1.00 84.75 97 ARG A CA 1
ATOM 798 C C . ARG A 1 97 ? -5.653 -2.526 17.398 1.00 84.75 97 ARG A C 1
ATOM 800 O O . ARG A 1 97 ? -4.563 -2.907 17.804 1.00 84.75 97 ARG A O 1
ATOM 807 N N . TRP A 1 98 ? -5.829 -1.355 16.794 1.00 85.75 98 TRP A N 1
ATOM 808 C CA . TRP A 1 98 ? -4.713 -0.459 16.464 1.00 85.75 98 TRP A CA 1
ATOM 809 C C . TRP A 1 98 ? -4.442 0.606 17.519 1.00 85.75 98 TRP A C 1
ATOM 811 O O . TRP A 1 98 ? -3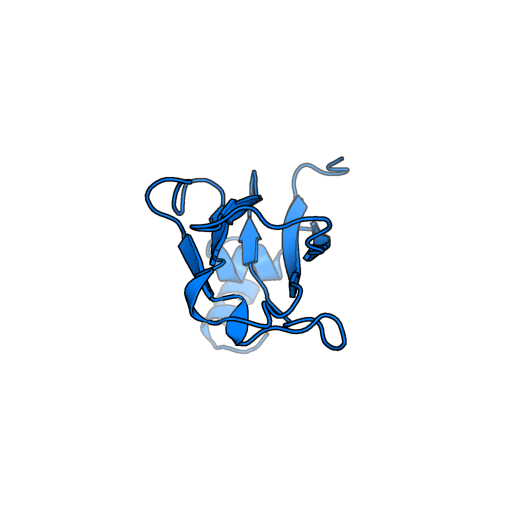.288 0.963 17.724 1.00 85.75 98 TRP A O 1
ATOM 821 N N . PHE A 1 99 ? -5.478 1.082 18.209 1.00 86.44 99 PHE A N 1
ATOM 822 C CA . PHE A 1 99 ? -5.359 2.189 19.165 1.00 86.44 99 PHE A CA 1
ATOM 823 C C . PHE A 1 99 ? -5.736 1.791 20.595 1.00 86.44 99 PHE A C 1
ATOM 825 O O . PHE A 1 99 ? -5.578 2.581 21.519 1.00 86.44 99 PHE A O 1
ATOM 832 N N . GLY A 1 100 ? -6.243 0.570 20.808 1.00 87.62 100 GLY A N 1
ATOM 833 C CA . GLY A 1 100 ? -6.744 0.155 22.120 1.00 87.62 100 GLY A CA 1
ATOM 834 C C . GLY A 1 100 ? -8.003 0.913 22.548 1.00 87.62 100 GLY A C 1
ATOM 835 O O . GLY A 1 100 ? -8.291 0.991 23.739 1.00 87.62 100 GLY A O 1
ATOM 836 N N . GLU A 1 101 ? -8.745 1.473 21.591 1.00 89.12 101 GLU A N 1
ATOM 837 C CA . GLU A 1 101 ? -9.942 2.279 21.832 1.00 89.12 101 GLU A CA 1
ATOM 838 C C . GLU A 1 101 ? -11.235 1.476 21.659 1.00 89.12 101 GLU A C 1
ATOM 840 O O . GLU A 1 101 ? -11.334 0.590 20.813 1.00 89.12 101 GLU A O 1
ATOM 845 N N . GLY A 1 102 ? -12.280 1.855 22.396 1.00 87.62 102 GLY A N 1
ATOM 846 C CA . GLY A 1 102 ? -13.625 1.303 22.242 1.00 87.62 102 GLY A CA 1
ATOM 847 C C . GLY A 1 102 ? -14.145 0.608 23.503 1.00 87.62 102 GLY A C 1
ATOM 848 O O . GLY A 1 102 ? -13.619 0.819 24.596 1.00 87.62 102 GLY A O 1
ATOM 849 N N . PRO A 1 103 ? -15.213 -0.199 23.385 1.00 91.44 103 PRO A N 1
ATOM 850 C CA . PRO A 1 103 ? -15.810 -0.884 24.528 1.00 91.44 103 PRO A CA 1
ATOM 851 C C . PRO A 1 103 ? -14.804 -1.805 25.231 1.00 91.44 103 PRO A C 1
ATOM 853 O O . PRO A 1 103 ? -14.118 -2.587 24.572 1.00 91.44 103 PRO A O 1
ATOM 856 N N . ALA A 1 104 ? -14.762 -1.768 26.566 1.00 91.00 104 ALA A N 1
ATOM 857 C CA . ALA A 1 104 ? -13.802 -2.539 27.367 1.00 91.00 104 ALA A CA 1
ATOM 858 C C . ALA A 1 104 ? -13.827 -4.048 27.051 1.00 91.00 104 ALA A C 1
ATOM 860 O O . ALA A 1 104 ? -12.777 -4.673 26.904 1.00 91.00 104 ALA A O 1
ATOM 861 N N . GLU A 1 105 ? -15.021 -4.614 26.856 1.00 90.31 105 GLU A N 1
ATOM 862 C CA . GLU A 1 105 ? -15.201 -6.017 26.463 1.00 90.31 105 GLU A CA 1
ATOM 863 C C . GLU A 1 105 ? -14.579 -6.335 25.099 1.00 90.31 105 GLU A C 1
ATOM 865 O O . GLU A 1 105 ? -13.960 -7.384 24.920 1.00 90.31 105 GLU A O 1
ATOM 870 N N . LEU A 1 106 ? -14.696 -5.420 24.132 1.00 89.50 106 LEU A N 1
ATOM 871 C CA . LEU A 1 106 ? -14.100 -5.591 22.809 1.00 89.50 106 LEU A CA 1
ATOM 872 C C . LEU A 1 106 ? -12.572 -5.521 22.885 1.00 89.50 106 LEU A C 1
ATOM 874 O O . LEU A 1 106 ? -11.895 -6.366 22.307 1.00 89.50 106 LEU A O 1
ATOM 878 N N . ILE A 1 107 ? -12.028 -4.568 23.645 1.00 90.38 107 ILE A N 1
ATOM 879 C CA . ILE A 1 107 ? -10.581 -4.450 23.868 1.00 90.38 107 ILE A CA 1
ATOM 880 C C . ILE A 1 107 ? -10.039 -5.725 24.525 1.00 90.38 107 ILE A C 1
ATOM 882 O O . ILE A 1 107 ? -9.009 -6.245 24.099 1.00 90.38 107 ILE A O 1
ATOM 886 N N . LYS A 1 108 ? -10.738 -6.268 25.531 1.00 91.38 108 LYS A N 1
ATOM 887 C CA . LYS A 1 108 ? -10.361 -7.523 26.195 1.00 91.38 108 LYS A CA 1
ATOM 888 C C . LYS A 1 108 ? -10.346 -8.701 25.218 1.00 91.38 108 LYS A C 1
ATOM 890 O O . LYS A 1 108 ? -9.392 -9.473 25.227 1.00 91.38 108 LYS A O 1
ATOM 895 N N . LYS A 1 109 ? -11.361 -8.814 24.354 1.00 89.19 109 LYS A N 1
ATOM 896 C CA . LYS A 1 109 ? -11.439 -9.848 23.308 1.00 89.19 109 LYS A CA 1
ATOM 897 C C . LYS A 1 109 ? -10.292 -9.749 22.303 1.00 89.19 109 LYS A C 1
ATOM 899 O O . LYS A 1 109 ? -9.602 -10.738 22.073 1.00 89.19 109 LYS A O 1
ATOM 904 N N . VAL A 1 110 ? -10.026 -8.547 21.788 1.00 89.19 110 VAL A N 1
ATOM 905 C CA . VAL A 1 110 ? -8.925 -8.300 20.846 1.00 89.19 110 VAL A CA 1
ATOM 906 C C . VAL A 1 110 ? -7.566 -8.600 21.486 1.00 89.19 110 VAL A C 1
ATOM 908 O O . VAL A 1 110 ? -6.756 -9.286 20.871 1.00 89.19 110 VAL A O 1
ATOM 911 N N . LYS A 1 111 ? -7.332 -8.171 22.735 1.00 86.69 111 LYS A N 1
ATOM 912 C CA . LYS A 1 111 ? -6.111 -8.514 23.492 1.00 86.69 111 LYS A CA 1
ATOM 913 C C . LYS A 1 111 ? -5.975 -10.016 23.743 1.00 86.69 111 LYS A C 1
ATOM 915 O O . LYS A 1 111 ? -4.865 -10.529 23.748 1.00 86.69 111 LYS A O 1
ATOM 920 N N . GLY A 1 112 ? -7.093 -10.712 23.935 1.00 87.94 112 GLY A N 1
ATOM 921 C CA . GLY A 1 112 ? -7.141 -12.168 24.052 1.00 87.94 112 GLY A CA 1
ATOM 922 C C . GLY A 1 112 ? -6.987 -12.919 22.725 1.00 87.94 112 GLY A C 1
ATOM 923 O O . GLY A 1 112 ? -7.022 -14.143 22.740 1.00 87.94 112 GLY A O 1
ATOM 924 N N . GLY A 1 113 ? -6.853 -12.223 21.587 1.00 80.19 113 GLY A N 1
ATOM 925 C CA . GLY A 1 113 ? -6.745 -12.841 20.260 1.00 80.19 113 GLY A CA 1
ATOM 926 C C . GLY A 1 113 ? -8.056 -13.425 19.721 1.00 80.19 113 GLY A C 1
ATOM 927 O O . GLY A 1 113 ? -8.038 -14.148 18.731 1.00 80.19 113 GLY A O 1
ATOM 928 N N . ILE A 1 114 ? -9.190 -13.119 20.356 1.00 70.12 114 ILE A N 1
ATOM 929 C CA . ILE A 1 114 ? -10.516 -13.609 19.969 1.00 70.12 114 ILE A CA 1
ATOM 930 C C . ILE A 1 114 ? -11.217 -12.476 19.224 1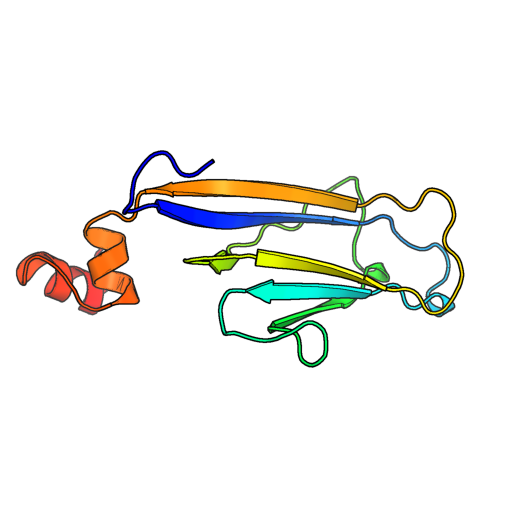.00 70.12 114 ILE A C 1
ATOM 932 O O . ILE A 1 114 ? -11.766 -11.562 19.843 1.00 70.12 114 ILE A O 1
ATOM 936 N N . ALA A 1 115 ? -11.142 -12.494 17.898 1.00 56.66 115 ALA A N 1
ATOM 937 C CA . ALA A 1 115 ? -11.710 -11.463 17.035 1.00 56.66 115 ALA A CA 1
ATOM 938 C C . ALA A 1 115 ? -12.010 -12.021 15.647 1.00 56.66 115 ALA A C 1
ATOM 940 O O . ALA A 1 115 ? -11.060 -12.558 15.037 1.00 56.66 115 ALA A O 1
#

pLDDT: mean 87.59, std 8.78, range [52.19, 96.75]

Foldseek 3Di:
DDPDLQKKKWWFWKAWAADPDCQQQKKKFKAADPCADPVGGNDIDRNNVGHPVDIDTDTHIHSPDMDIDIDTPDDDPPIDMDIDMDMDGNDQLNCCQPVVDDDPVSVVCVVVVND